Protein AF-A0A6B3C8U5-F1 (afdb_monomer_lite)

Foldseek 3Di:
DDADEDEPVPPDDPPWDFDWDADDDPDPGYGIYTDDTPGDDD

Organism: NCBI:txid2706042

pLDDT: mean 90.92, std 5.01, range [68.56, 95.31]

Structure (mmCIF, N/CA/C/O backbone):
data_AF-A0A6B3C8U5-F1
#
_entry.id   AF-A0A6B3C8U5-F1
#
loop_
_atom_site.group_PDB
_atom_site.id
_atom_site.type_symbol
_atom_site.label_atom_id
_atom_site.label_alt_id
_atom_site.label_comp_id
_atom_site.label_asym_id
_atom_site.label_entity_id
_atom_site.label_seq_id
_atom_site.pdbx_PDB_ins_code
_atom_site.Cartn_x
_atom_site.Cartn_y
_atom_site.Cartn_z
_atom_site.occupancy
_atom_site.B_iso_or_equiv
_atom_site.auth_seq_id
_atom_site.auth_comp_id
_atom_site.auth_asym_id
_atom_site.auth_atom_id
_atom_site.pdbx_PDB_model_num
ATOM 1 N N . SER A 1 1 ? -11.925 -6.028 -10.189 1.00 82.44 1 SER A N 1
ATOM 2 C CA . SER A 1 1 ? -10.484 -5.895 -10.488 1.00 82.44 1 SER A CA 1
ATOM 3 C C . SER A 1 1 ? -9.722 -5.934 -9.171 1.00 82.44 1 SER A C 1
ATOM 5 O O . SER A 1 1 ? -10.197 -5.312 -8.232 1.00 82.44 1 SER A O 1
ATOM 7 N N . LYS A 1 2 ? -8.637 -6.710 -9.042 1.00 88.00 2 LYS A N 1
ATOM 8 C CA . LYS A 1 2 ? -7.814 -6.782 -7.815 1.00 88.00 2 LYS A CA 1
ATOM 9 C C . LYS A 1 2 ? -6.428 -6.223 -8.128 1.00 88.00 2 LYS A C 1
ATOM 11 O O . LYS A 1 2 ? -5.869 -6.564 -9.167 1.00 88.00 2 LYS A O 1
ATOM 16 N N . VAL A 1 3 ? -5.872 -5.411 -7.235 1.00 91.94 3 VAL A N 1
ATOM 17 C CA . VAL A 1 3 ? -4.532 -4.826 -7.385 1.00 91.94 3 VAL A CA 1
ATOM 18 C C . VAL A 1 3 ? -3.607 -5.321 -6.280 1.00 91.94 3 VAL A C 1
ATOM 20 O O . VAL A 1 3 ? -4.059 -5.694 -5.201 1.00 91.94 3 VAL A O 1
ATOM 23 N N . LYS A 1 4 ? -2.301 -5.353 -6.560 1.00 93.75 4 LYS A N 1
ATOM 24 C CA . LYS A 1 4 ? -1.280 -5.672 -5.559 1.00 93.75 4 LYS A CA 1
ATOM 25 C C . LYS A 1 4 ? -0.539 -4.397 -5.190 1.00 93.75 4 LYS A C 1
ATOM 27 O O . LYS A 1 4 ? 0.167 -3.837 -6.034 1.00 93.75 4 LYS A O 1
ATOM 32 N N . ALA A 1 5 ? -0.694 -3.980 -3.940 1.00 94.25 5 ALA A N 1
ATOM 33 C CA . ALA A 1 5 ? 0.018 -2.846 -3.377 1.00 94.25 5 ALA A CA 1
ATOM 34 C C . ALA A 1 5 ? 1.278 -3.297 -2.625 1.00 94.25 5 ALA A C 1
ATOM 36 O O . ALA A 1 5 ? 1.399 -4.443 -2.173 1.00 94.25 5 ALA A O 1
ATOM 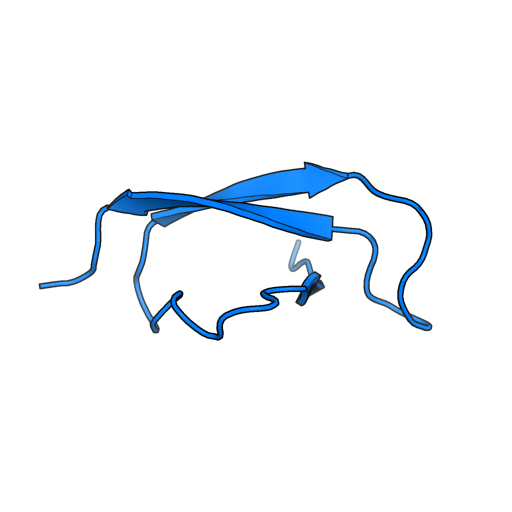37 N N . HIS A 1 6 ? 2.250 -2.401 -2.545 1.00 93.69 6 HIS A N 1
ATOM 38 C CA . HIS A 1 6 ? 3.382 -2.508 -1.644 1.00 93.69 6 HIS A CA 1
ATOM 39 C C . HIS A 1 6 ? 3.125 -1.650 -0.408 1.00 93.69 6 HIS A C 1
ATOM 41 O O . HIS A 1 6 ? 2.858 -0.457 -0.532 1.00 93.69 6 HIS A O 1
ATOM 47 N N . ASP A 1 7 ? 3.215 -2.278 0.755 1.00 92.44 7 ASP A N 1
ATOM 48 C CA . ASP A 1 7 ? 3.295 -1.627 2.056 1.00 92.44 7 ASP A CA 1
ATOM 49 C C . ASP A 1 7 ? 4.716 -1.873 2.585 1.00 92.44 7 ASP A C 1
ATOM 51 O O . ASP A 1 7 ? 5.192 -3.011 2.551 1.00 92.44 7 ASP A O 1
ATOM 55 N N . GLU A 1 8 ? 5.418 -0.810 2.974 1.00 85.56 8 GLU A N 1
ATOM 56 C CA . GLU A 1 8 ? 6.791 -0.880 3.492 1.00 85.56 8 GLU A CA 1
ATOM 57 C C . GLU A 1 8 ? 6.821 -1.210 4.990 1.00 85.56 8 GLU A C 1
ATOM 59 O O . GLU A 1 8 ? 7.731 -1.897 5.450 1.00 85.56 8 GLU A O 1
ATOM 64 N N . LEU A 1 9 ? 5.821 -0.757 5.751 1.00 87.44 9 LEU A N 1
ATOM 65 C CA . LEU A 1 9 ? 5.774 -0.890 7.210 1.00 87.44 9 LEU A CA 1
ATOM 66 C C . LEU A 1 9 ? 4.902 -2.068 7.666 1.00 87.44 9 LEU A C 1
ATOM 68 O O . LEU A 1 9 ? 4.871 -2.370 8.857 1.00 87.44 9 LEU A O 1
ATOM 72 N N . ASN A 1 10 ? 4.223 -2.746 6.730 1.00 84.69 10 ASN A N 1
ATOM 73 C CA . ASN A 1 10 ? 3.243 -3.809 6.995 1.00 84.69 10 ASN A CA 1
ATOM 74 C C . ASN A 1 10 ? 2.177 -3.376 8.017 1.00 84.69 10 ASN A C 1
ATOM 76 O O . ASN A 1 10 ? 1.777 -4.151 8.885 1.00 84.69 10 ASN A O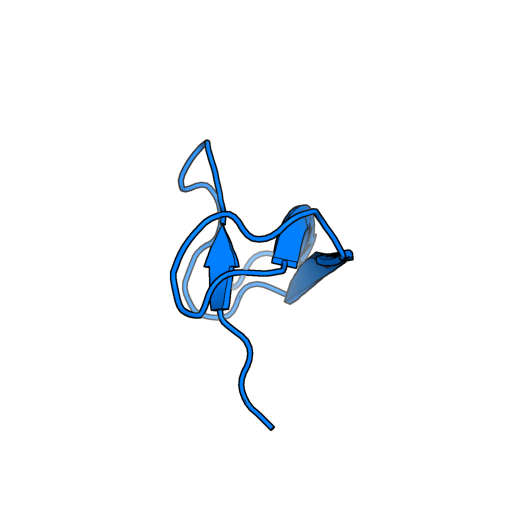 1
ATOM 80 N N . GLY A 1 11 ? 1.764 -2.111 7.944 1.00 85.75 11 GLY A N 1
ATOM 81 C CA . GLY A 1 11 ? 0.804 -1.515 8.865 1.00 85.75 11 GLY A CA 1
ATOM 82 C C . GLY A 1 11 ? -0.652 -1.782 8.486 1.00 85.75 11 GLY A C 1
ATOM 83 O O . GLY A 1 11 ? -1.516 -1.657 9.352 1.00 85.75 11 GLY A O 1
ATOM 84 N N . ALA A 1 12 ? -0.923 -2.127 7.222 1.00 89.88 12 ALA A N 1
ATOM 85 C CA . ALA A 1 12 ? -2.268 -2.407 6.731 1.00 89.88 12 ALA A CA 1
ATOM 86 C C . ALA A 1 12 ? -2.719 -3.834 7.089 1.00 89.88 12 ALA A C 1
ATOM 88 O O . ALA A 1 12 ? -2.084 -4.825 6.715 1.00 89.88 12 ALA A O 1
ATOM 89 N N . GLY A 1 13 ? -3.839 -3.929 7.801 1.00 89.62 13 GLY A N 1
ATOM 90 C CA . GLY A 1 13 ? -4.498 -5.169 8.185 1.00 89.62 13 GLY A CA 1
ATOM 91 C C . GLY A 1 13 ? -5.579 -5.619 7.201 1.00 89.62 13 GLY A C 1
ATOM 92 O O . GLY A 1 13 ? -5.906 -4.962 6.212 1.00 89.62 13 GLY A O 1
ATOM 93 N N . ILE A 1 14 ? -6.156 -6.789 7.478 1.00 91.75 14 ILE A N 1
ATOM 94 C CA . ILE A 1 14 ? -7.299 -7.300 6.716 1.00 91.75 14 ILE A CA 1
ATOM 95 C C . ILE A 1 14 ? -8.548 -6.522 7.133 1.00 91.75 14 ILE A C 1
ATOM 97 O O . ILE A 1 14 ? -8.911 -6.529 8.304 1.00 91.75 14 ILE A O 1
ATOM 101 N N . GLY A 1 15 ? -9.227 -5.918 6.157 1.00 91.75 15 GLY A N 1
ATOM 102 C CA . GLY A 1 15 ? -10.452 -5.144 6.380 1.00 91.75 15 GLY A CA 1
ATOM 103 C C . GLY A 1 15 ? -10.230 -3.637 6.508 1.00 91.75 15 GLY A C 1
ATOM 104 O O . GLY A 1 15 ? -11.211 -2.903 6.555 1.00 91.75 15 GLY A O 1
ATOM 105 N N . ASP A 1 16 ? -8.977 -3.179 6.512 1.00 93.06 16 ASP A N 1
ATOM 106 C CA . ASP A 1 16 ? -8.651 -1.755 6.538 1.00 93.06 16 ASP A CA 1
ATOM 107 C C . ASP A 1 16 ? -8.993 -1.081 5.203 1.00 93.06 16 ASP A C 1
ATOM 109 O O . ASP A 1 16 ? -8.798 -1.649 4.119 1.00 93.06 16 ASP A O 1
ATOM 113 N N . LEU A 1 17 ? -9.459 0.164 5.279 1.00 92.81 17 LEU A N 1
ATOM 114 C CA . LEU A 1 17 ? -9.640 1.028 4.124 1.00 92.81 17 LEU A CA 1
ATOM 115 C C . LEU A 1 17 ? -8.368 1.849 3.928 1.00 92.81 17 LEU A C 1
ATOM 117 O O . LEU A 1 17 ? -7.992 2.658 4.776 1.00 92.81 17 LEU A O 1
ATOM 121 N N . VAL A 1 18 ? -7.689 1.616 2.806 1.00 94.00 18 VAL A N 1
ATOM 122 C CA . VAL A 1 18 ? -6.376 2.201 2.515 1.00 94.00 18 VAL A CA 1
ATOM 123 C C . VAL A 1 18 ? -6.396 3.009 1.227 1.00 94.00 18 VAL A C 1
ATOM 125 O O . VAL A 1 18 ? -7.019 2.615 0.238 1.00 94.00 18 VAL A O 1
ATOM 128 N N . GLU A 1 19 ? -5.665 4.116 1.223 1.00 93.88 19 GLU A N 1
ATOM 129 C CA . GLU A 1 19 ? -5.384 4.892 0.024 1.00 93.88 19 GLU A CA 1
ATOM 130 C C . GLU A 1 19 ? -4.117 4.362 -0.657 1.00 93.88 19 GLU A C 1
ATOM 132 O O . GLU A 1 19 ? -3.080 4.130 -0.023 1.00 93.88 19 GLU A O 1
ATOM 137 N N . ILE A 1 20 ? -4.204 4.154 -1.972 1.00 94.81 2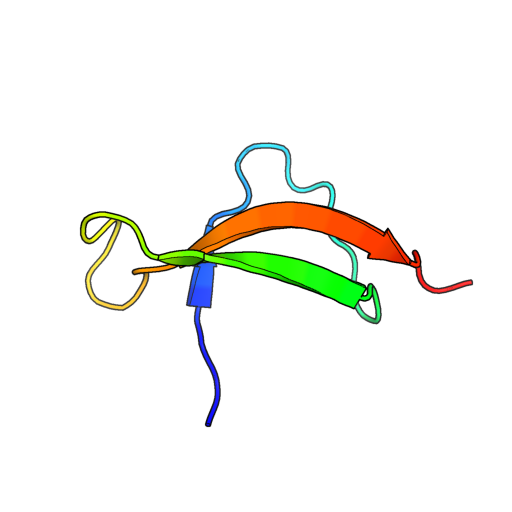0 ILE A N 1
ATOM 138 C CA . ILE A 1 20 ? -3.096 3.664 -2.791 1.00 94.81 20 ILE A CA 1
ATOM 139 C C . ILE A 1 20 ? -2.774 4.639 -3.918 1.00 94.81 20 ILE A C 1
ATOM 141 O O . ILE A 1 20 ? -3.661 5.239 -4.517 1.00 94.81 20 ILE A O 1
ATOM 145 N N . MET A 1 21 ? -1.492 4.728 -4.257 1.00 94.62 21 MET A N 1
ATOM 146 C CA . MET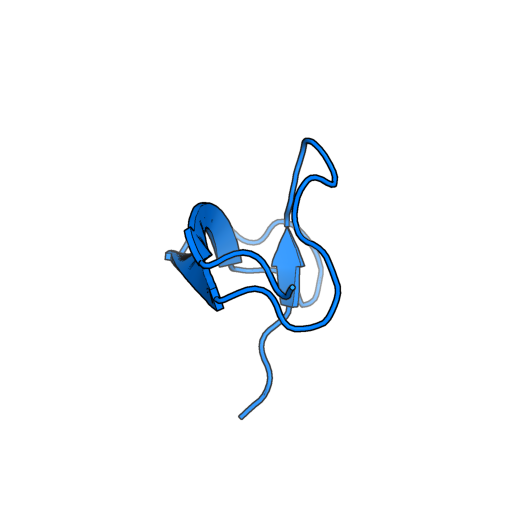 A 1 21 ? -0.983 5.565 -5.344 1.00 94.62 21 MET A CA 1
ATOM 147 C C . MET A 1 21 ? -0.22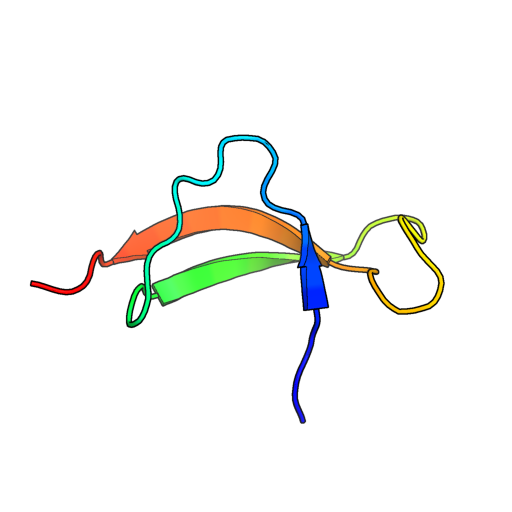0 4.717 -6.358 1.00 94.62 21 MET A C 1
ATOM 149 O O . MET A 1 21 ? 0.483 3.765 -5.993 1.00 94.62 21 MET A O 1
ATOM 153 N N . GLU A 1 22 ? -0.361 5.059 -7.639 1.00 94.75 22 GLU A N 1
ATOM 154 C CA . GLU A 1 22 ? 0.393 4.424 -8.715 1.00 94.75 22 GLU A CA 1
ATOM 155 C C . GLU A 1 22 ? 1.876 4.808 -8.638 1.00 94.75 22 GLU A C 1
ATOM 157 O O . GLU A 1 22 ? 2.254 5.929 -8.304 1.00 94.75 22 GLU A O 1
ATOM 162 N N . THR A 1 23 ? 2.743 3.846 -8.916 1.00 93.56 23 THR A N 1
ATOM 163 C CA . THR A 1 23 ? 4.194 3.991 -8.820 1.00 93.56 23 THR A CA 1
ATOM 164 C C . THR A 1 23 ? 4.864 3.219 -9.951 1.00 93.56 23 THR A C 1
ATOM 166 O O . THR A 1 23 ? 4.237 2.420 -10.654 1.00 93.56 23 THR A O 1
ATOM 169 N N . ARG A 1 24 ? 6.171 3.437 -10.137 1.00 93.12 24 ARG A N 1
ATOM 170 C CA . ARG A 1 24 ? 6.981 2.590 -11.017 1.00 93.12 24 ARG A CA 1
ATOM 171 C C . ARG A 1 24 ? 6.793 1.108 -10.645 1.00 93.12 24 ARG A C 1
ATOM 173 O O . ARG A 1 24 ? 6.578 0.799 -9.470 1.00 93.12 24 ARG A O 1
ATOM 180 N N . PRO A 1 25 ? 6.921 0.171 -11.598 1.00 95.31 25 PRO A N 1
ATOM 181 C CA . PRO A 1 25 ? 6.842 -1.253 -11.294 1.00 95.31 25 PRO A CA 1
ATOM 182 C C . PRO A 1 25 ? 7.816 -1.642 -10.171 1.00 95.31 25 PRO A C 1
ATOM 184 O O . PRO A 1 25 ? 9.026 -1.447 -10.287 1.00 95.31 25 PRO A O 1
ATOM 187 N N . LEU A 1 26 ? 7.278 -2.180 -9.075 1.00 91.25 26 LEU A N 1
ATOM 188 C CA . LEU A 1 26 ? 8.048 -2.674 -7.926 1.00 91.25 26 LEU A CA 1
ATOM 189 C C . LEU A 1 26 ? 8.311 -4.181 -8.024 1.00 91.25 26 LEU A C 1
ATOM 191 O O . LEU A 1 26 ? 9.223 -4.712 -7.403 1.00 91.25 26 LEU A O 1
ATOM 195 N N . SER A 1 27 ? 7.485 -4.889 -8.792 1.00 91.06 27 SER A N 1
ATOM 196 C CA . SER A 1 27 ? 7.605 -6.320 -9.066 1.00 91.06 27 SER A CA 1
ATOM 197 C C . SER A 1 27 ? 6.865 -6.640 -10.368 1.00 91.06 27 SER A C 1
ATOM 199 O O . SER A 1 27 ? 6.224 -5.763 -10.947 1.00 91.06 27 SER A O 1
ATOM 201 N N . ALA A 1 28 ? 6.859 -7.908 -10.787 1.00 92.56 28 ALA A N 1
ATOM 202 C CA . ALA A 1 28 ? 6.141 -8.376 -11.974 1.00 92.56 28 ALA A CA 1
ATOM 203 C C . ALA A 1 28 ? 4.655 -7.961 -11.993 1.00 92.56 28 ALA A C 1
ATOM 205 O O . ALA A 1 28 ? 4.073 -7.780 -13.056 1.00 92.56 28 ALA A O 1
ATOM 206 N N . THR A 1 29 ? 4.032 -7.796 -10.818 1.00 93.19 29 THR A N 1
ATOM 207 C CA . THR A 1 29 ? 2.601 -7.451 -10.697 1.00 93.19 29 THR A CA 1
ATOM 208 C C . THR A 1 29 ? 2.290 -6.297 -9.736 1.00 93.19 29 THR A C 1
ATOM 210 O O . THR A 1 29 ? 1.131 -5.906 -9.630 1.00 93.19 29 THR A O 1
ATOM 213 N N . LYS A 1 30 ? 3.285 -5.733 -9.035 1.00 94.31 30 LYS A N 1
ATOM 214 C CA . LYS A 1 30 ? 3.074 -4.639 -8.068 1.00 94.31 30 LYS A CA 1
ATOM 215 C C . LYS A 1 30 ? 3.382 -3.291 -8.720 1.00 94.31 30 LYS A C 1
ATOM 217 O O . LYS A 1 30 ? 4.534 -3.032 -9.058 1.00 94.31 30 LYS A O 1
ATOM 222 N N . ARG A 1 31 ? 2.350 -2.460 -8.884 1.00 95.25 31 ARG A N 1
ATOM 223 C CA . ARG A 1 31 ? 2.420 -1.094 -9.453 1.00 95.25 31 ARG A CA 1
ATOM 224 C C . ARG A 1 31 ? 1.813 -0.026 -8.542 1.00 95.25 31 ARG A C 1
ATOM 226 O O . ARG A 1 31 ? 1.719 1.130 -8.921 1.00 95.25 31 ARG A O 1
ATOM 233 N N . TRP A 1 32 ? 1.389 -0.431 -7.352 1.00 95.31 32 TRP A N 1
ATOM 234 C CA . TRP A 1 32 ? 0.704 0.424 -6.395 1.00 95.31 32 TRP A CA 1
ATOM 235 C C . TRP A 1 32 ? 1.484 0.412 -5.089 1.00 95.31 32 TRP A C 1
ATOM 237 O O . TRP A 1 32 ? 2.042 -0.628 -4.721 1.00 95.31 32 TRP A O 1
ATOM 247 N N . ARG A 1 33 ? 1.516 1.538 -4.382 1.00 94.75 33 ARG A N 1
ATOM 248 C CA . ARG A 1 33 ? 1.997 1.622 -2.999 1.00 94.75 33 ARG A CA 1
ATOM 249 C C . ARG A 1 33 ? 0.872 2.087 -2.088 1.00 94.75 33 ARG A C 1
ATOM 251 O O . ARG A 1 33 ? 0.026 2.859 -2.531 1.00 94.75 33 ARG A O 1
ATOM 258 N N . VAL A 1 34 ? 0.881 1.627 -0.844 1.00 94.12 34 VAL A N 1
ATOM 259 C CA . VAL A 1 34 ? 0.025 2.179 0.209 1.00 94.12 34 VAL A CA 1
ATOM 260 C C . VAL A 1 34 ? 0.583 3.549 0.599 1.00 94.12 34 VAL A C 1
ATOM 262 O O . VAL A 1 34 ? 1.795 3.687 0.791 1.00 94.12 34 VAL A O 1
ATOM 265 N N . VAL A 1 35 ? -0.285 4.560 0.628 1.00 92.69 35 VAL A N 1
ATOM 266 C CA . VAL A 1 35 ? 0.051 5.929 1.046 1.00 92.69 35 VAL A CA 1
ATOM 267 C C . VAL A 1 35 ? -0.391 6.145 2.484 1.00 92.69 35 VAL A C 1
ATOM 269 O O . VAL A 1 35 ? 0.427 6.506 3.323 1.00 92.69 35 VAL A O 1
ATOM 272 N N . GLU A 1 36 ? -1.663 5.864 2.765 1.00 92.12 36 GLU A N 1
ATOM 273 C CA . GLU A 1 36 ? -2.280 6.114 4.063 1.00 92.12 36 GLU A CA 1
ATOM 274 C C . GLU A 1 36 ? -3.361 5.067 4.371 1.00 92.12 36 GLU A C 1
ATOM 276 O O . GLU A 1 36 ? -3.972 4.491 3.467 1.00 92.12 36 GLU A O 1
ATOM 281 N N . ILE A 1 37 ? -3.582 4.802 5.660 1.00 91.50 37 ILE A N 1
ATOM 282 C CA . ILE A 1 37 ? -4.682 3.966 6.153 1.00 91.50 37 ILE A CA 1
ATOM 283 C C . ILE A 1 37 ? -5.769 4.915 6.651 1.00 91.50 37 ILE A C 1
ATOM 285 O O . ILE A 1 37 ? -5.586 5.563 7.679 1.00 91.50 37 ILE A O 1
ATOM 289 N N . LEU A 1 38 ? -6.878 4.997 5.919 1.00 90.12 38 LEU A N 1
ATOM 290 C CA . LEU A 1 38 ? -7.982 5.911 6.214 1.00 90.12 38 LEU A CA 1
ATOM 291 C C . LEU A 1 38 ? -8.846 5.381 7.363 1.00 90.12 38 LEU A C 1
ATOM 293 O O . LEU A 1 38 ? -9.154 6.116 8.298 1.00 90.12 38 LEU A O 1
ATOM 297 N N . GLU A 1 39 ? -9.193 4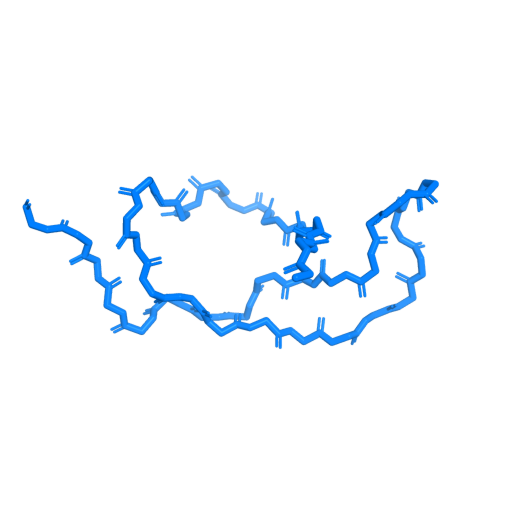.093 7.334 1.00 91.62 39 GLU A N 1
ATOM 298 C CA . GLU A 1 39 ? -9.953 3.445 8.406 1.00 91.62 39 GLU A CA 1
ATOM 299 C C . GLU A 1 39 ? -9.343 2.090 8.750 1.00 91.62 39 GLU A C 1
ATOM 301 O O . GLU A 1 39 ? -9.081 1.271 7.868 1.00 91.62 39 GLU A O 1
ATOM 306 N N . LYS A 1 40 ? -9.142 1.837 10.046 1.00 87.88 40 LYS A N 1
ATOM 307 C CA . LYS A 1 40 ? -8.759 0.513 10.539 1.00 87.88 40 LYS A CA 1
ATOM 308 C C . LYS A 1 40 ? -9.995 -0.305 10.872 1.00 87.88 40 LYS A C 1
ATOM 310 O O . LYS A 1 40 ? -10.915 0.205 11.517 1.00 87.88 40 LYS A O 1
ATOM 315 N N . ALA A 1 41 ? -9.990 -1.572 10.478 1.00 79.38 41 ALA A N 1
ATOM 316 C CA . ALA A 1 41 ? -11.001 -2.524 10.900 1.00 79.38 41 ALA A CA 1
ATOM 317 C C . ALA A 1 41 ? -10.986 -2.662 12.433 1.00 79.38 41 ALA A C 1
ATOM 319 O O . ALA A 1 41 ? -9.923 -2.687 13.059 1.00 79.38 41 ALA A O 1
ATOM 320 N N . LYS A 1 42 ? -12.181 -2.700 13.027 1.00 68.56 42 LYS A N 1
ATOM 321 C CA . LYS A 1 42 ? -12.402 -2.779 14.475 1.00 68.56 42 LYS A CA 1
ATOM 322 C C . LYS A 1 42 ? -12.532 -4.221 14.952 1.00 68.56 42 LYS A C 1
ATOM 324 O O . LYS A 1 42 ? -13.119 -5.028 14.198 1.00 68.56 42 LYS A O 1
#

InterPro domains:
  IPR000266 Small ribosomal subunit protein uS17 [PF00366] (1-36)
  IPR012340 Nucleic acid-binding, OB-fold [G3DSA:2.40.50.140] (1-42)
  IPR012340 Nucleic acid-binding, OB-fold [SSF50249] (2-41)
  IPR019979 Small ribosomal subunit protein uS17, conserved site [PS00056] (15-27)

Secondary structure (DSSP, 8-state):
---EEE-SS----TT-EEEEEE-S--SSSEEEEEEEEEE---

Radius of gyration: 10.44 Å; chains: 1; bounding box: 20×14×26 Å

Sequence (42 aa):
SKVKAHDELNGAGIGDLVEIMETRPLSATKRWRVVEILEKAK